Protein AF-A0A8J3V8A0-F1 (afdb_monomer)

Foldseek 3Di:
DDDDDDAQVVLLVCCVVVVDVDRDHDADPLGDDDRDPPDDDDDPDDDDDDDDDDCPDPQVPPDGQCCVCLPPDDDWDDPPGNGNVVNVVSNVDDD

Solvent-accessible surface area (backbone atoms only — not comparable to full-atom values): 6816 Å² total; per-residue (Å²): 139,88,87,80,93,63,58,57,69,58,32,51,50,32,41,72,75,64,81,33,96,76,66,90,70,84,73,51,87,94,64,66,73,79,69,58,93,96,53,88,82,80,89,88,79,86,80,87,88,80,85,88,71,59,87,84,43,91,64,65,71,82,74,67,69,60,72,80,52,60,87,55,92,78,88,71,57,60,90,88,39,72,60,34,54,47,57,61,50,62,61,65,64,80,133

Radius of gyration: 16.72 Å; Cα contacts (8 Å, |Δi|>4): 51; chains: 1; bounding box: 37×24×46 Å

Organism: NCBI:txid487172

Structure (mmCIF, N/CA/C/O backbone):
data_AF-A0A8J3V8A0-F1
#
_entry.id   AF-A0A8J3V8A0-F1
#
loop_
_atom_site.group_PDB
_atom_site.id
_atom_site.type_symbol
_atom_site.label_atom_id
_atom_site.label_alt_id
_atom_site.label_comp_id
_atom_site.label_asym_id
_atom_site.label_entity_id
_atom_site.label_seq_id
_atom_site.pdbx_PDB_ins_code
_atom_site.Cartn_x
_atom_site.Cartn_y
_atom_site.Cartn_z
_atom_site.occupancy
_atom_site.B_iso_or_equiv
_atom_site.auth_seq_id
_atom_site.auth_comp_id
_atom_site.auth_asym_id
_atom_site.auth_atom_id
_atom_site.pdbx_PDB_model_num
ATOM 1 N N . MET A 1 1 ? -3.791 0.065 -24.421 1.00 72.94 1 MET A N 1
ATOM 2 C CA . MET A 1 1 ? -3.171 0.094 -23.084 1.00 72.94 1 MET A CA 1
ATOM 3 C C . MET A 1 1 ? -3.841 -0.988 -22.263 1.00 72.94 1 MET A C 1
ATOM 5 O O . MET A 1 1 ? -5.062 -0.963 -22.166 1.00 72.94 1 MET A O 1
ATOM 9 N N . ILE A 1 2 ? -3.074 -1.971 -21.798 1.00 89.69 2 ILE A N 1
ATOM 10 C CA . ILE A 1 2 ? -3.560 -3.091 -20.980 1.00 89.69 2 ILE A CA 1
ATOM 11 C C . ILE A 1 2 ? -3.096 -2.823 -19.548 1.00 89.69 2 ILE A C 1
ATOM 13 O O . ILE A 1 2 ? -1.995 -2.314 -19.357 1.00 89.69 2 ILE A O 1
ATOM 17 N N . VAL A 1 3 ? -3.947 -3.112 -18.566 1.00 93.44 3 VAL A N 1
ATOM 18 C CA 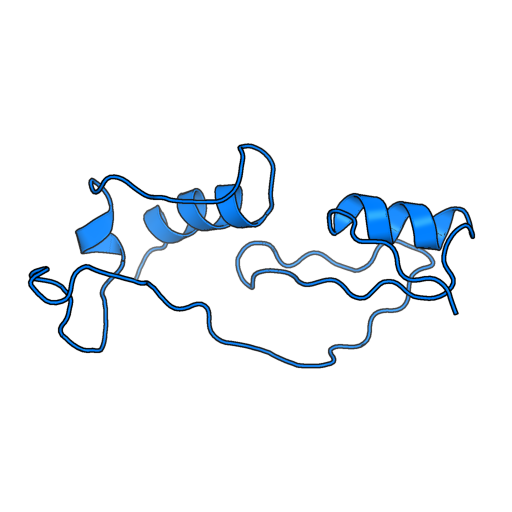. VAL A 1 3 ? -3.635 -2.958 -17.141 1.00 93.44 3 VAL A CA 1
ATOM 19 C C . VAL A 1 3 ? -3.747 -4.326 -16.485 1.00 93.44 3 VAL A C 1
ATOM 21 O O . VAL A 1 3 ? -4.733 -5.032 -16.702 1.00 93.44 3 VAL A O 1
ATOM 24 N N . HIS A 1 4 ? -2.735 -4.682 -15.698 1.00 92.06 4 HIS A N 1
ATOM 25 C CA . HIS A 1 4 ? -2.690 -5.902 -14.903 1.00 92.06 4 HIS A CA 1
ATOM 26 C C . HIS A 1 4 ? -2.642 -5.532 -13.421 1.00 92.06 4 HIS A C 1
ATOM 28 O O . HIS A 1 4 ? -1.925 -4.609 -13.040 1.00 92.06 4 HIS A O 1
ATOM 34 N N . GLU A 1 5 ? -3.400 -6.255 -12.6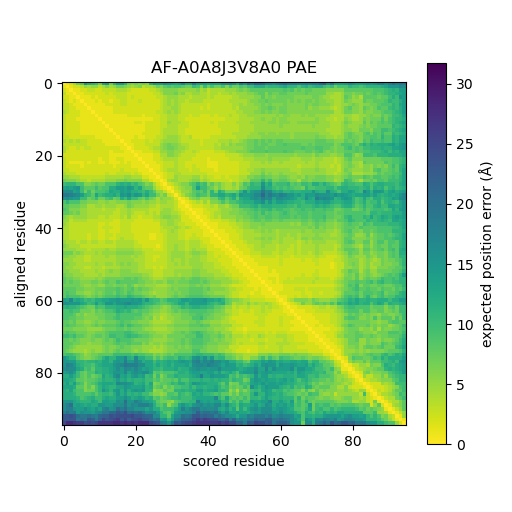01 1.00 92.50 5 GLU A N 1
ATOM 35 C CA . GLU A 1 5 ? -3.335 -6.151 -11.146 1.00 92.50 5 GLU A CA 1
ATOM 36 C C . GLU A 1 5 ? -2.434 -7.275 -10.635 1.00 92.50 5 GLU A C 1
ATOM 38 O O . GLU A 1 5 ? -2.740 -8.455 -10.807 1.00 92.50 5 GLU A O 1
ATOM 43 N N . LEU A 1 6 ? -1.277 -6.892 -10.100 1.00 90.38 6 LEU A N 1
ATOM 44 C CA . LEU A 1 6 ? -0.211 -7.786 -9.663 1.00 90.38 6 LEU A CA 1
ATOM 45 C C . LEU A 1 6 ? 0.277 -7.334 -8.288 1.00 90.38 6 LEU A C 1
ATOM 47 O O . LEU A 1 6 ? 0.259 -6.140 -7.979 1.00 90.38 6 LEU A O 1
ATOM 51 N N . GLU A 1 7 ? 0.770 -8.276 -7.490 1.00 87.38 7 GLU A N 1
ATOM 52 C CA . GLU A 1 7 ? 1.509 -7.934 -6.277 1.00 87.38 7 GLU A CA 1
ATOM 53 C C . GLU A 1 7 ? 2.754 -7.097 -6.637 1.00 87.38 7 GLU A C 1
ATOM 55 O O . GLU A 1 7 ? 3.343 -7.303 -7.705 1.00 87.38 7 GLU A O 1
ATOM 60 N N . PRO A 1 8 ? 3.211 -6.166 -5.773 1.00 87.19 8 PRO A N 1
ATOM 61 C CA . PRO A 1 8 ? 4.296 -5.241 -6.111 1.00 87.19 8 PRO A CA 1
ATOM 62 C C . PRO A 1 8 ? 5.580 -5.919 -6.605 1.00 87.19 8 PRO A C 1
ATOM 64 O O . PRO A 1 8 ? 6.236 -5.411 -7.512 1.00 87.19 8 PRO A O 1
ATOM 67 N N . HIS A 1 9 ? 5.934 -7.070 -6.026 1.00 84.38 9 HIS A N 1
ATOM 68 C CA . HIS A 1 9 ? 7.087 -7.860 -6.459 1.00 84.38 9 HIS A CA 1
ATOM 69 C C . HIS A 1 9 ? 6.913 -8.380 -7.894 1.00 84.38 9 HIS A C 1
ATOM 71 O O . HIS A 1 9 ? 7.816 -8.243 -8.716 1.00 84.38 9 HIS A O 1
ATOM 77 N N . ASP A 1 10 ? 5.737 -8.914 -8.212 1.00 90.62 10 ASP A N 1
ATOM 78 C CA . ASP A 1 10 ? 5.449 -9.507 -9.518 1.00 90.62 10 ASP A CA 1
ATOM 79 C C . ASP A 1 10 ? 5.349 -8.434 -10.608 1.00 90.62 10 ASP A C 1
ATOM 81 O O . ASP A 1 10 ? 5.804 -8.643 -11.729 1.00 90.62 10 ASP A O 1
ATOM 85 N N . ALA A 1 11 ? 4.842 -7.244 -10.268 1.00 92.50 11 ALA A N 1
ATOM 86 C CA . ALA A 1 11 ? 4.853 -6.090 -11.164 1.00 92.50 11 ALA A CA 1
ATOM 87 C C . ALA A 1 11 ? 6.283 -5.642 -11.524 1.00 92.50 11 ALA A C 1
ATOM 89 O O . ALA A 1 11 ? 6.550 -5.251 -12.660 1.00 92.50 11 ALA A O 1
ATOM 90 N N . VAL A 1 12 ? 7.218 -5.712 -10.570 1.00 90.25 12 VAL A N 1
ATOM 91 C CA . VAL A 1 12 ? 8.635 -5.397 -10.808 1.00 90.25 12 VAL A CA 1
ATOM 92 C C . VAL A 1 12 ? 9.307 -6.460 -11.680 1.00 90.25 12 VAL A C 1
ATOM 94 O O . VAL A 1 12 ? 10.103 -6.106 -12.548 1.00 90.25 12 VAL A O 1
ATOM 97 N N . GLU A 1 13 ? 8.985 -7.741 -11.498 1.00 91.19 13 GLU A N 1
ATOM 98 C CA . GLU A 1 13 ? 9.474 -8.808 -12.383 1.00 91.19 13 GLU A CA 1
ATOM 99 C C . GLU A 1 13 ? 8.915 -8.668 -13.807 1.00 91.19 13 GLU A C 1
ATOM 101 O O . GLU A 1 13 ? 9.683 -8.744 -14.764 1.00 91.19 13 GLU A O 1
ATOM 106 N N . ALA A 1 14 ? 7.632 -8.329 -13.956 1.00 93.31 14 ALA A N 1
ATOM 107 C CA . ALA A 1 14 ? 7.014 -8.050 -15.255 1.00 93.31 14 ALA A CA 1
ATOM 108 C C . ALA A 1 14 ? 7.649 -6.843 -15.979 1.00 93.31 14 ALA A C 1
ATOM 110 O O . ALA A 1 14 ? 7.746 -6.797 -17.206 1.00 93.31 14 ALA A O 1
ATOM 111 N N . LEU A 1 15 ? 8.113 -5.842 -15.225 1.00 93.56 15 LEU A N 1
ATOM 112 C CA . LEU A 1 15 ? 8.886 -4.731 -15.786 1.00 93.56 15 LEU A CA 1
ATOM 113 C C . LEU A 1 15 ? 10.276 -5.190 -16.259 1.00 93.56 15 LEU A C 1
ATOM 115 O O . LEU A 1 15 ? 10.784 -4.710 -17.270 1.00 93.56 15 LEU A O 1
ATOM 119 N N . ARG A 1 16 ? 10.910 -6.114 -15.529 1.00 91.50 16 ARG A N 1
ATOM 120 C CA . ARG A 1 16 ? 12.257 -6.628 -15.831 1.00 91.50 16 ARG A CA 1
ATOM 121 C C . ARG A 1 16 ? 12.285 -7.567 -17.029 1.00 91.50 16 ARG A C 1
ATOM 123 O O . ARG A 1 16 ? 13.262 -7.546 -17.775 1.00 91.50 16 ARG A O 1
ATOM 130 N N . ASP A 1 17 ? 11.253 -8.388 -17.202 1.00 93.19 17 ASP A N 1
ATOM 131 C CA . ASP A 1 17 ? 11.147 -9.330 -18.319 1.00 93.19 17 ASP A CA 1
ATOM 132 C C . ASP A 1 17 ? 10.555 -8.707 -19.598 1.00 93.19 17 ASP A C 1
ATOM 134 O O . ASP A 1 17 ? 10.581 -9.331 -20.661 1.00 93.19 17 ASP A O 1
ATOM 138 N N . GLY A 1 18 ? 10.086 -7.456 -19.518 1.00 92.81 18 GLY A N 1
ATOM 139 C CA . GLY A 1 18 ? 9.536 -6.702 -20.642 1.00 92.81 18 GLY A CA 1
ATOM 140 C C . GLY A 1 18 ? 8.087 -7.052 -20.983 1.00 92.81 18 GLY A C 1
ATOM 141 O O . GLY A 1 18 ? 7.593 -6.628 -22.027 1.00 92.81 18 GLY A O 1
ATOM 142 N N . SER A 1 19 ? 7.389 -7.807 -20.130 1.00 93.62 19 SER A N 1
ATOM 143 C CA . SER A 1 19 ? 5.945 -8.032 -20.252 1.00 93.62 19 SER A CA 1
ATOM 144 C C . SER A 1 19 ? 5.113 -6.807 -19.850 1.00 93.62 19 SER A C 1
ATOM 146 O O . SER A 1 19 ? 3.938 -6.718 -20.215 1.00 93.62 19 SER A O 1
ATOM 148 N N . CYS A 1 20 ? 5.720 -5.837 -19.156 1.00 93.50 20 CYS A N 1
ATOM 149 C CA . CYS A 1 20 ? 5.130 -4.548 -18.814 1.00 93.50 20 CYS A CA 1
ATOM 150 C C . CYS A 1 20 ? 6.103 -3.382 -19.062 1.00 93.50 20 CYS A C 1
ATOM 152 O O . CYS A 1 20 ? 7.281 -3.468 -18.728 1.00 93.50 20 CYS A O 1
ATOM 154 N N . ASP A 1 21 ? 5.595 -2.261 -19.585 1.00 93.56 21 ASP A N 1
ATOM 155 C CA . ASP A 1 21 ? 6.385 -1.039 -19.806 1.00 93.56 21 ASP A CA 1
ATOM 156 C C . ASP A 1 21 ? 6.501 -0.151 -18.550 1.00 93.56 21 ASP A C 1
ATOM 158 O O . ASP A 1 21 ? 7.422 0.660 -18.436 1.00 93.56 21 ASP A O 1
ATOM 162 N N . LEU A 1 22 ? 5.540 -0.250 -17.620 1.00 94.12 22 LEU A N 1
ATOM 163 C CA . LEU A 1 22 ? 5.450 0.599 -16.429 1.00 94.12 22 LEU A CA 1
ATOM 164 C C . LEU A 1 22 ? 4.774 -0.131 -15.264 1.00 94.12 22 LEU A C 1
ATOM 166 O O . LEU A 1 22 ? 3.596 -0.472 -15.339 1.00 94.12 22 LEU A O 1
ATOM 170 N N . ALA A 1 23 ? 5.482 -0.247 -14.142 1.00 94.00 23 ALA A N 1
ATOM 171 C CA . ALA A 1 23 ? 4.923 -0.736 -12.887 1.00 94.00 23 ALA A CA 1
ATOM 172 C C . ALA A 1 23 ? 4.573 0.433 -11.948 1.00 94.00 23 ALA A C 1
ATOM 174 O O . ALA A 1 23 ? 5.427 1.266 -11.636 1.00 94.00 23 ALA A O 1
ATOM 175 N N . ILE A 1 24 ? 3.328 0.476 -11.463 1.00 93.19 24 ILE A N 1
ATOM 176 C CA . ILE A 1 24 ? 2.913 1.365 -10.370 1.00 93.19 24 ILE A CA 1
ATOM 177 C C . ILE A 1 24 ? 2.851 0.527 -9.097 1.00 93.19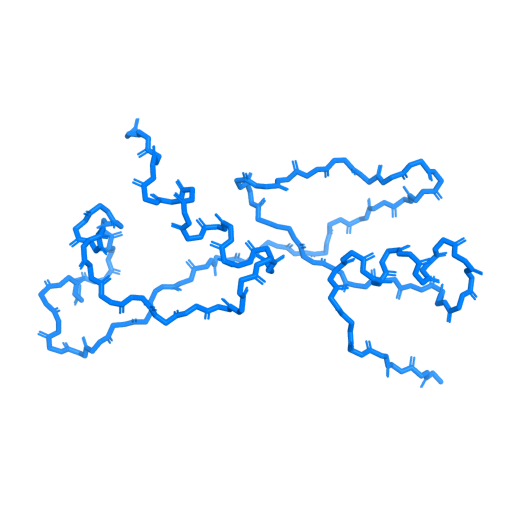 24 ILE A C 1
ATOM 179 O O . ILE A 1 24 ? 2.008 -0.353 -8.965 1.00 93.19 24 ILE A O 1
ATOM 183 N N . THR A 1 25 ? 3.760 0.799 -8.164 1.00 91.12 25 THR A N 1
ATOM 184 C CA . THR A 1 25 ? 3.916 0.028 -6.923 1.00 91.12 25 THR A CA 1
ATOM 185 C C . THR A 1 25 ? 3.938 0.943 -5.707 1.00 91.12 25 THR A C 1
ATOM 187 O O . THR A 1 25 ? 4.299 2.115 -5.819 1.00 91.12 25 THR A O 1
ATOM 190 N N . PHE A 1 26 ? 3.663 0.389 -4.529 1.00 87.69 26 PHE A N 1
ATOM 191 C CA . PHE A 1 26 ? 3.820 1.075 -3.249 1.00 87.69 26 PHE A CA 1
ATOM 192 C C . PHE A 1 26 ? 4.849 0.363 -2.365 1.00 87.69 26 PHE A C 1
ATOM 194 O O . PHE A 1 26 ? 5.152 -0.815 -2.542 1.00 87.69 26 PHE A O 1
ATOM 201 N N . THR A 1 27 ? 5.390 1.091 -1.393 1.00 84.50 27 THR A N 1
ATOM 202 C CA . THR A 1 27 ? 6.247 0.539 -0.341 1.00 84.50 27 THR A CA 1
ATOM 203 C C . THR A 1 27 ? 5.886 1.189 0.979 1.00 84.50 27 THR A C 1
ATOM 205 O O . THR A 1 27 ? 5.648 2.396 1.023 1.00 84.50 27 THR A O 1
ATOM 208 N N . TYR A 1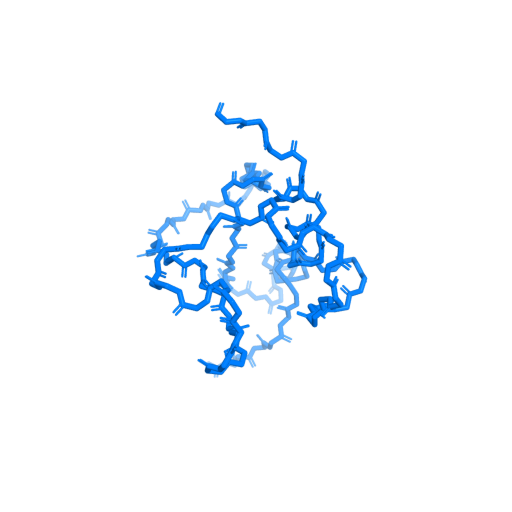 28 ? 5.936 0.431 2.067 1.00 80.56 28 TYR A N 1
ATOM 209 C CA . TYR A 1 28 ? 5.829 1.011 3.399 1.00 80.56 28 TYR A CA 1
ATOM 210 C C . TYR A 1 28 ? 7.163 1.593 3.847 1.00 80.56 28 TYR A C 1
ATOM 212 O O . TYR A 1 28 ? 8.215 1.010 3.603 1.00 80.56 28 TYR A O 1
ATOM 220 N N . ASN A 1 29 ? 7.120 2.708 4.572 1.00 74.75 29 ASN A N 1
ATOM 221 C CA . ASN A 1 29 ? 8.294 3.332 5.191 1.00 74.75 29 ASN A CA 1
ATOM 222 C C . ASN A 1 29 ? 9.110 2.356 6.062 1.00 74.75 29 ASN A C 1
ATOM 224 O O . ASN A 1 29 ? 10.332 2.438 6.101 1.00 74.75 29 ASN A O 1
ATOM 228 N N . LEU A 1 30 ? 8.449 1.392 6.710 1.00 67.62 30 LEU A N 1
ATOM 229 C CA . LEU A 1 30 ? 9.094 0.355 7.520 1.00 67.62 30 LEU A CA 1
ATOM 230 C C . LEU A 1 30 ? 9.693 -0.797 6.698 1.00 67.62 30 LEU A C 1
ATOM 232 O O . LEU A 1 30 ? 10.320 -1.681 7.278 1.00 67.62 30 LEU A O 1
ATOM 236 N N . ILE A 1 31 ? 9.464 -0.837 5.382 1.00 66.06 31 ILE A N 1
ATOM 237 C CA . ILE A 1 31 ? 9.863 -1.910 4.449 1.00 66.06 31 ILE A CA 1
ATOM 238 C C . ILE A 1 31 ? 10.446 -1.291 3.159 1.00 66.06 31 ILE A C 1
ATOM 240 O O . ILE A 1 31 ? 10.465 -1.915 2.103 1.00 66.06 31 ILE A O 1
ATOM 244 N N . ALA A 1 32 ? 10.916 -0.042 3.220 1.00 66.69 32 ALA A N 1
ATOM 245 C CA . ALA A 1 32 ? 11.454 0.637 2.052 1.00 66.69 32 ALA A CA 1
ATOM 246 C C . ALA A 1 32 ? 12.738 -0.071 1.586 1.00 66.69 32 ALA A C 1
ATOM 248 O O . ALA A 1 32 ? 13.703 -0.182 2.340 1.00 66.69 32 ALA A O 1
ATOM 249 N N . GLY A 1 33 ? 12.723 -0.567 0.348 1.00 71.94 33 GLY A N 1
ATOM 250 C CA . GLY A 1 33 ? 13.889 -1.114 -0.343 1.00 71.94 33 GLY A CA 1
ATOM 251 C C . GLY A 1 33 ? 14.326 -0.209 -1.493 1.00 71.94 33 GLY A C 1
ATOM 252 O O . GLY A 1 33 ? 13.540 0.606 -1.996 1.00 71.94 33 GLY A O 1
ATOM 253 N N . ASP A 1 34 ? 15.578 -0.350 -1.914 1.00 80.19 34 ASP A N 1
ATOM 254 C CA . ASP A 1 34 ? 16.080 0.286 -3.132 1.00 80.19 34 ASP A CA 1
ATOM 255 C C . ASP A 1 34 ? 15.454 -0.354 -4.379 1.00 80.19 34 AS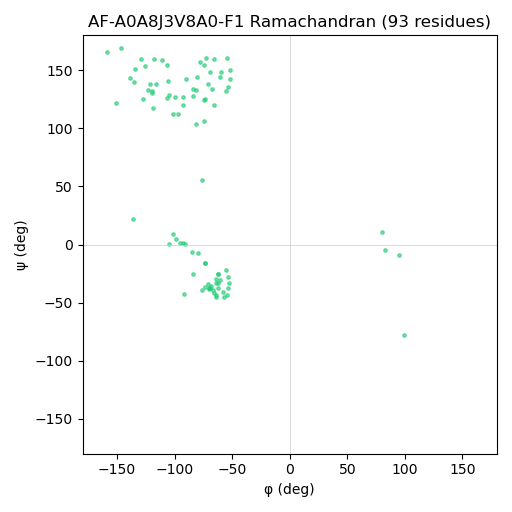P A C 1
ATOM 257 O O . ASP A 1 34 ? 15.124 -1.546 -4.357 1.00 80.19 34 ASP A O 1
ATOM 261 N N . PRO A 1 35 ? 15.258 0.412 -5.473 1.00 81.12 35 PRO A N 1
ATOM 262 C CA . PRO A 1 35 ? 14.831 -0.185 -6.724 1.00 81.12 35 PRO A CA 1
ATOM 263 C C . PRO A 1 35 ? 15.885 -1.198 -7.185 1.00 81.12 35 PRO A C 1
ATO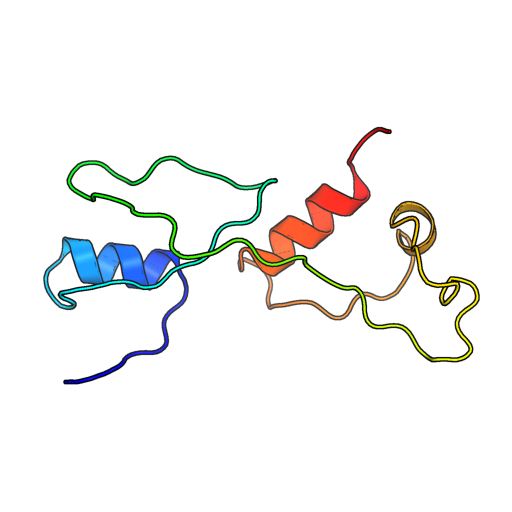M 265 O O . PRO A 1 35 ? 17.088 -0.978 -6.995 1.00 81.12 35 PRO A O 1
ATOM 268 N N . PRO A 1 36 ? 15.467 -2.307 -7.803 1.00 82.81 36 PRO A N 1
ATOM 269 C CA . PRO A 1 36 ? 16.430 -3.284 -8.259 1.00 82.81 36 PRO A CA 1
ATOM 270 C C . PRO A 1 36 ? 17.329 -2.745 -9.389 1.00 82.81 36 PRO A C 1
ATOM 272 O O . PRO A 1 36 ? 16.941 -1.809 -10.091 1.00 82.81 36 PRO A O 1
ATOM 275 N N . PRO A 1 37 ? 18.508 -3.350 -9.634 1.00 86.50 37 PRO A N 1
ATOM 276 C CA . PRO A 1 37 ? 19.384 -2.934 -10.726 1.00 86.50 37 PRO A CA 1
ATOM 277 C C . PRO A 1 37 ? 18.653 -2.908 -12.073 1.00 86.50 37 PRO A C 1
ATOM 279 O O . PRO A 1 37 ? 17.913 -3.837 -12.394 1.00 86.50 37 PRO A O 1
ATOM 282 N N . GLY A 1 38 ? 18.875 -1.847 -12.851 1.00 87.56 38 GLY A N 1
ATOM 283 C CA . GLY A 1 38 ? 18.223 -1.644 -14.149 1.00 87.56 38 GLY A CA 1
ATOM 284 C C . GLY A 1 38 ? 16.822 -1.028 -14.078 1.00 87.56 38 GLY A C 1
ATOM 285 O O . GLY A 1 38 ? 16.272 -0.698 -15.122 1.00 87.56 38 GLY A O 1
ATOM 286 N N . VAL A 1 39 ? 16.268 -0.812 -12.880 1.00 90.00 39 VAL A N 1
ATOM 287 C CA . VAL A 1 39 ? 14.968 -0.161 -12.679 1.00 90.00 39 VAL A CA 1
ATOM 288 C C . VAL A 1 39 ? 15.177 1.252 -12.141 1.00 90.00 39 VAL A C 1
ATOM 290 O O . VAL A 1 39 ? 15.834 1.455 -11.119 1.00 90.00 39 VAL A O 1
ATOM 293 N N . SER A 1 40 ? 14.593 2.244 -12.811 1.00 91.12 40 SER A N 1
ATOM 294 C CA . SER A 1 40 ? 14.459 3.591 -12.257 1.00 91.12 40 SER A CA 1
ATOM 295 C C . SER A 1 40 ? 13.142 3.704 -11.488 1.00 91.12 40 SER A C 1
ATOM 297 O O . SER A 1 40 ? 12.121 3.142 -11.879 1.00 91.12 40 SER A O 1
ATOM 299 N N . ARG A 1 41 ? 13.159 4.430 -10.366 1.00 90.94 41 ARG A N 1
ATOM 300 C CA . ARG A 1 41 ? 11.969 4.677 -9.544 1.00 90.94 41 ARG A CA 1
ATOM 301 C C . ARG A 1 41 ? 11.742 6.170 -9.390 1.00 90.94 41 ARG A C 1
ATOM 303 O O . ARG A 1 41 ? 12.660 6.897 -9.018 1.00 90.94 41 ARG A O 1
ATOM 310 N N . GLN A 1 42 ? 10.499 6.594 -9.587 1.00 92.25 42 GLN A N 1
ATOM 311 C CA . GLN A 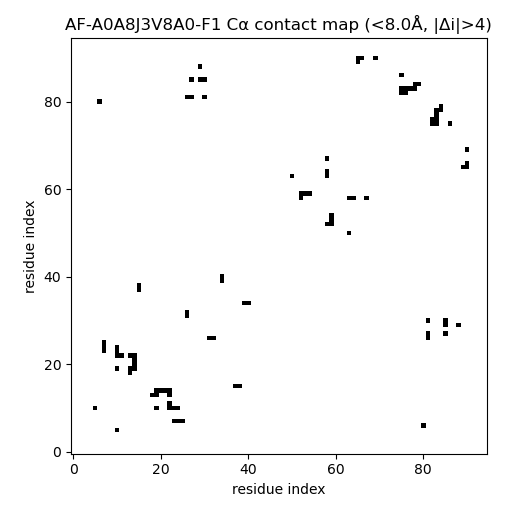1 42 ? 10.030 7.936 -9.263 1.00 92.25 42 GLN A CA 1
ATOM 312 C C . GLN A 1 42 ? 8.906 7.842 -8.232 1.00 92.25 42 GLN A C 1
ATOM 314 O O . GLN A 1 42 ? 7.958 7.082 -8.411 1.00 92.25 42 GLN A O 1
ATOM 319 N N . VAL A 1 43 ? 9.009 8.618 -7.152 1.00 91.75 43 VAL A N 1
ATOM 320 C CA . VAL A 1 43 ? 7.923 8.733 -6.172 1.00 91.75 43 VAL A CA 1
ATOM 321 C C . VAL A 1 43 ? 6.819 9.592 -6.774 1.00 91.75 43 VAL A C 1
ATOM 323 O O . VAL A 1 43 ? 7.075 10.719 -7.195 1.00 91.75 43 VAL A O 1
ATOM 326 N N . LEU A 1 44 ? 5.602 9.052 -6.821 1.00 93.88 44 LEU A N 1
ATOM 327 C CA . LEU A 1 44 ? 4.428 9.768 -7.326 1.00 93.88 44 LEU A CA 1
ATOM 328 C C . LEU A 1 44 ? 3.680 10.493 -6.204 1.00 93.88 44 LEU A C 1
ATOM 330 O O . LEU A 1 44 ? 3.265 11.633 -6.378 1.00 93.88 44 LEU A O 1
ATOM 334 N N . SER A 1 45 ? 3.519 9.830 -5.059 1.00 92.62 45 SER A N 1
ATOM 335 C CA . SER A 1 45 ? 2.803 10.350 -3.895 1.00 92.62 45 SER A CA 1
ATOM 336 C C . SER A 1 45 ? 3.240 9.619 -2.625 1.00 92.62 45 SER A C 1
ATOM 338 O O . SER A 1 45 ? 3.871 8.560 -2.688 1.00 92.62 45 SER A O 1
ATOM 340 N N . VAL A 1 46 ? 2.888 10.191 -1.476 1.00 91.75 46 VAL A N 1
ATOM 341 C CA . VAL A 1 46 ? 2.980 9.559 -0.160 1.00 91.75 46 VAL A CA 1
ATOM 342 C C . VAL A 1 46 ? 1.615 9.686 0.496 1.00 91.75 46 VAL A C 1
ATOM 344 O O . VAL A 1 46 ? 1.096 10.792 0.634 1.00 91.75 46 VAL A O 1
ATOM 347 N N . GLU A 1 47 ? 1.052 8.559 0.915 1.00 90.12 47 GLU A N 1
ATOM 348 C CA . GLU A 1 47 ? -0.275 8.508 1.523 1.00 90.12 47 GLU A CA 1
ATOM 349 C C . GLU A 1 47 ? -0.196 7.900 2.929 1.00 90.12 47 GLU A C 1
ATOM 351 O O . GLU A 1 47 ? 0.551 6.938 3.144 1.00 90.12 47 GLU A O 1
ATOM 356 N N . PRO A 1 48 ? -0.922 8.462 3.914 1.00 87.94 48 PRO A N 1
ATOM 357 C CA . PRO A 1 48 ? -0.955 7.904 5.255 1.00 87.94 48 PRO A CA 1
ATOM 358 C C . PRO A 1 48 ? -1.738 6.588 5.271 1.00 87.94 48 PRO A C 1
ATOM 360 O O . PRO A 1 48 ? -2.821 6.484 4.699 1.00 87.94 48 PRO A O 1
ATOM 363 N N . ILE A 1 49 ? -1.223 5.604 6.007 1.00 85.38 49 ILE A N 1
ATOM 364 C CA . ILE A 1 49 ? -1.990 4.405 6.350 1.00 85.38 49 ILE A CA 1
ATOM 365 C C . ILE A 1 49 ? -2.836 4.700 7.581 1.00 85.38 49 ILE A C 1
ATOM 367 O O . ILE A 1 49 ? -2.330 5.162 8.604 1.00 85.38 49 ILE A O 1
ATOM 371 N N . LEU A 1 50 ? -4.132 4.427 7.463 1.00 88.44 50 LEU A N 1
ATOM 372 C CA . LEU A 1 50 ? -5.129 4.666 8.498 1.00 88.44 50 LEU A CA 1
ATOM 373 C C . LEU A 1 50 ? -5.566 3.343 9.134 1.00 88.44 50 LEU A C 1
ATOM 375 O O . LEU A 1 50 ? -5.510 2.288 8.503 1.00 88.44 50 LEU A O 1
ATOM 379 N N . ILE A 1 51 ? -6.041 3.408 10.378 1.00 89.50 51 ILE A N 1
ATOM 380 C CA . ILE A 1 51 ? -6.658 2.273 11.070 1.00 89.50 51 ILE A CA 1
ATOM 381 C C . ILE A 1 51 ? -8.169 2.473 11.108 1.00 89.50 51 ILE A C 1
ATOM 383 O O . ILE A 1 51 ? -8.651 3.508 11.564 1.00 89.50 51 ILE A O 1
ATOM 387 N N . ALA A 1 52 ? -8.911 1.457 10.671 1.00 91.50 52 ALA A N 1
ATOM 388 C CA . ALA A 1 52 ? -10.355 1.394 10.840 1.00 91.50 52 ALA A CA 1
ATOM 389 C C . ALA A 1 52 ? -10.694 0.645 12.136 1.00 91.50 52 ALA A C 1
ATOM 391 O O . ALA A 1 52 ? -10.244 -0.481 12.344 1.00 91.50 52 ALA A O 1
ATOM 392 N N . LEU A 1 53 ? -11.498 1.270 12.995 1.00 92.19 53 LEU A N 1
ATOM 393 C CA . LEU A 1 53 ? -11.999 0.690 14.241 1.00 92.19 53 LEU A CA 1
ATOM 394 C C . LEU A 1 53 ? -13.531 0.782 14.270 1.00 92.19 53 LEU A C 1
ATOM 396 O O . LEU A 1 53 ? -14.090 1.707 13.672 1.00 92.19 53 LEU A O 1
ATOM 400 N N . PRO A 1 54 ? -14.221 -0.121 14.992 1.00 92.38 54 PRO A N 1
ATOM 401 C CA . PRO A 1 54 ? -15.608 0.105 15.380 1.00 92.38 54 PRO A CA 1
ATOM 402 C C . PRO A 1 54 ? -15.770 1.469 16.064 1.00 92.38 54 PRO A C 1
ATOM 404 O O . PRO A 1 54 ? -14.895 1.894 16.820 1.00 92.38 54 PRO A O 1
ATO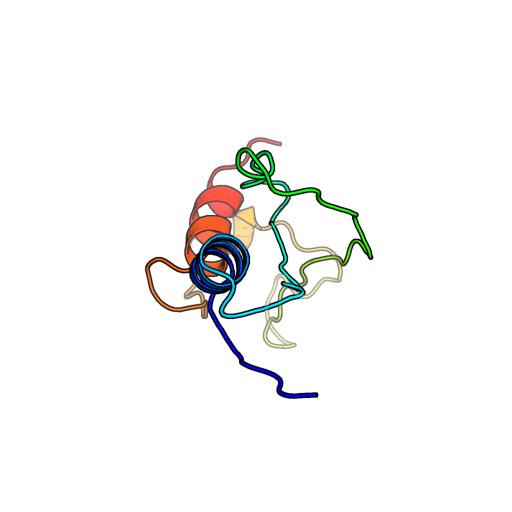M 407 N N . ALA A 1 55 ? -16.883 2.158 15.807 1.00 91.69 55 ALA A N 1
ATOM 408 C CA . ALA A 1 55 ? -17.107 3.514 16.317 1.00 91.69 55 ALA A CA 1
ATOM 409 C C . ALA A 1 55 ? -17.155 3.589 17.857 1.00 91.69 55 ALA A C 1
ATOM 411 O O . ALA A 1 55 ? -16.868 4.632 18.435 1.00 91.69 55 ALA A O 1
ATOM 412 N N . ASP A 1 56 ? -17.509 2.487 18.515 1.00 93.25 56 ASP A N 1
ATOM 413 C CA . ASP A 1 56 ? -17.572 2.318 19.968 1.00 93.25 56 ASP A CA 1
ATOM 414 C C . ASP A 1 56 ? -16.271 1.766 20.577 1.00 93.25 56 ASP A C 1
ATOM 416 O O . ASP A 1 56 ? -16.175 1.570 21.791 1.00 93.25 56 ASP A O 1
ATOM 420 N N . HIS A 1 57 ? -15.241 1.531 19.761 1.00 91.62 57 HIS A N 1
ATOM 421 C CA . HIS A 1 57 ? -13.963 1.036 20.243 1.00 91.62 57 HIS A CA 1
ATOM 422 C C . HIS A 1 57 ? -13.261 2.092 21.108 1.00 91.62 57 HIS A C 1
ATOM 424 O O . HIS A 1 57 ? -13.102 3.242 20.705 1.00 91.62 57 HIS A O 1
ATOM 430 N N . ARG A 1 58 ? -12.733 1.692 22.273 1.00 90.88 58 ARG A N 1
ATOM 431 C CA . ARG A 1 58 ? -12.085 2.602 23.247 1.00 90.88 58 ARG A CA 1
ATOM 432 C C . ARG A 1 58 ? -10.969 3.484 22.672 1.00 90.88 58 ARG A C 1
ATOM 434 O O . ARG A 1 58 ? -10.685 4.543 23.213 1.00 90.88 58 ARG A O 1
ATOM 441 N N . ALA A 1 59 ? -10.306 3.009 21.619 1.00 91.00 59 ALA A N 1
ATOM 442 C CA . ALA A 1 59 ? -9.201 3.703 20.962 1.00 91.00 59 ALA A CA 1
ATOM 443 C C . ALA A 1 59 ? -9.654 4.619 19.812 1.00 91.00 59 ALA A C 1
ATOM 445 O O . ALA A 1 59 ? -8.811 5.235 19.176 1.00 91.00 59 ALA A O 1
ATOM 446 N N . ALA A 1 60 ? -10.955 4.723 19.519 1.00 90.12 60 ALA A N 1
ATOM 447 C CA . ALA A 1 60 ? -11.500 5.592 18.475 1.00 90.12 60 ALA A CA 1
ATOM 448 C C . ALA A 1 60 ? -11.525 7.074 18.918 1.00 90.12 60 ALA A C 1
ATOM 450 O O . ALA A 1 60 ? -12.561 7.731 18.921 1.00 90.12 60 ALA A O 1
ATOM 451 N N . THR A 1 61 ? -10.367 7.603 19.319 1.00 86.00 61 THR A N 1
ATOM 452 C CA . THR A 1 61 ? -10.180 8.959 19.868 1.00 86.00 61 THR A CA 1
ATOM 453 C C . THR A 1 61 ? -9.610 9.958 18.854 1.00 86.00 61 THR A C 1
ATOM 455 O O . THR A 1 61 ? -9.254 11.073 19.222 1.00 86.00 61 THR A O 1
ATOM 458 N N . GLY A 1 62 ? -9.515 9.570 17.578 1.00 83.94 62 GLY A N 1
ATOM 459 C CA . GLY A 1 62 ? -8.857 10.333 16.514 1.00 83.94 62 GLY A CA 1
ATOM 460 C C . GLY A 1 62 ? -7.448 9.809 16.252 1.00 83.94 62 GLY A C 1
ATOM 461 O O . GLY A 1 62 ? -7.245 9.048 15.310 1.00 83.94 62 GLY A O 1
ATOM 462 N N . GLU A 1 63 ? -6.487 10.166 17.107 1.00 87.19 63 GLU A N 1
ATOM 463 C CA . GLU A 1 63 ? -5.150 9.561 17.080 1.00 87.19 63 GLU A CA 1
ATOM 464 C C . GLU A 1 63 ? -5.134 8.244 17.863 1.00 87.19 63 GLU A C 1
ATOM 466 O O . GLU A 1 63 ? -5.662 8.159 18.975 1.00 87.19 63 GLU A O 1
ATOM 471 N N . VAL A 1 64 ? -4.525 7.215 17.269 1.00 87.75 64 VAL A N 1
ATOM 472 C CA . VAL A 1 64 ? -4.489 5.851 17.808 1.00 87.75 64 VAL A CA 1
ATOM 473 C C . VAL A 1 64 ? -3.048 5.437 18.071 1.00 87.75 64 VAL A C 1
ATOM 475 O O . VAL A 1 64 ? -2.253 5.284 17.144 1.00 87.75 64 VAL A O 1
ATOM 478 N N . ASP A 1 65 ? -2.721 5.169 19.334 1.00 86.62 65 ASP A N 1
ATOM 479 C CA . ASP A 1 65 ? -1.477 4.486 19.681 1.00 86.62 65 ASP A CA 1
ATOM 480 C C . ASP A 1 65 ? -1.589 2.995 19.331 1.00 86.62 65 ASP A C 1
ATOM 482 O O . ASP A 1 65 ? -2.241 2.229 20.040 1.00 86.62 65 ASP A O 1
ATOM 486 N N . LEU A 1 66 ? -0.920 2.558 18.260 1.00 86.25 66 LEU A N 1
ATOM 487 C CA . LEU A 1 66 ? -0.980 1.171 17.774 1.00 86.25 66 LEU A CA 1
ATOM 488 C C . LEU A 1 66 ? -0.600 0.125 18.834 1.00 86.25 66 LEU A C 1
ATOM 490 O O . LEU A 1 66 ? -1.020 -1.029 18.734 1.00 86.25 66 LEU A O 1
ATOM 494 N N . ARG A 1 67 ? 0.152 0.499 19.876 1.00 84.62 67 ARG A N 1
ATOM 495 C CA . ARG A 1 67 ? 0.533 -0.417 20.961 1.00 84.62 67 ARG A CA 1
ATOM 496 C C . ARG A 1 67 ? -0.678 -0.915 21.745 1.00 84.62 67 ARG A C 1
ATOM 498 O O . ARG A 1 67 ? -0.640 -2.044 22.229 1.00 84.62 67 ARG A O 1
ATOM 505 N N . VAL A 1 68 ? -1.752 -0.126 21.837 1.00 88.62 68 VAL A N 1
ATOM 506 C CA . VAL A 1 68 ? -2.986 -0.530 22.539 1.00 88.62 68 VAL A CA 1
ATOM 507 C C . VAL A 1 68 ? -3.796 -1.562 21.754 1.00 88.62 68 VAL A C 1
ATOM 509 O O . VAL A 1 68 ? -4.660 -2.215 22.332 1.00 88.62 68 VAL A O 1
ATOM 512 N N . LEU A 1 69 ? -3.495 -1.715 20.459 1.00 89.94 69 LEU A N 1
ATOM 513 C CA . LEU A 1 69 ? -4.119 -2.671 19.544 1.00 89.94 69 LEU A CA 1
ATOM 514 C C . LEU A 1 69 ? -3.272 -3.938 19.342 1.00 89.94 69 LEU A C 1
ATOM 516 O O . LEU A 1 69 ? -3.602 -4.781 18.510 1.00 89.94 69 LEU A O 1
ATOM 520 N N . ARG A 1 70 ? -2.155 -4.084 20.069 1.00 86.31 70 ARG A N 1
ATOM 521 C CA . ARG A 1 70 ? -1.197 -5.190 19.887 1.00 86.31 70 ARG A CA 1
ATOM 522 C C . ARG A 1 70 ? -1.857 -6.568 19.970 1.00 86.31 70 ARG A C 1
ATOM 524 O O . ARG A 1 70 ? -1.533 -7.434 19.162 1.00 86.31 70 ARG A O 1
ATOM 531 N N . GLU A 1 71 ? -2.750 -6.735 20.941 1.00 83.75 71 GLU A N 1
ATOM 532 C CA . GLU A 1 71 ? -3.416 -8.004 21.258 1.00 83.75 71 GLU A CA 1
ATOM 533 C C . GLU A 1 71 ? -4.796 -8.144 20.589 1.00 83.75 71 GLU A C 1
ATOM 535 O O . GLU A 1 71 ? -5.479 -9.147 20.786 1.00 83.75 71 GLU A O 1
ATOM 540 N N . GLU A 1 72 ? -5.223 -7.151 19.802 1.00 88.81 72 GLU A N 1
ATOM 541 C CA . GLU A 1 72 ? -6.506 -7.188 19.096 1.00 88.81 72 GLU A CA 1
ATOM 542 C C . GLU A 1 72 ? -6.482 -8.176 17.921 1.00 88.81 72 GLU A C 1
ATOM 544 O O . GLU A 1 72 ? -5.429 -8.550 17.391 1.00 88.81 72 GLU A O 1
ATOM 549 N N . GLN A 1 73 ? -7.666 -8.583 17.466 1.00 87.00 73 GLN A N 1
ATOM 550 C CA . GLN A 1 73 ? -7.801 -9.398 16.261 1.00 87.00 73 GLN A CA 1
ATOM 551 C C . GLN A 1 73 ? -7.733 -8.518 15.012 1.00 87.00 73 GLN A C 1
ATOM 553 O O . GLN A 1 73 ? -8.686 -7.835 14.647 1.00 87.00 73 GLN A O 1
ATOM 558 N N . TRP A 1 74 ? -6.586 -8.548 14.339 1.00 86.12 74 TRP A N 1
ATOM 559 C CA . TRP A 1 74 ? -6.354 -7.763 13.131 1.00 86.12 74 TRP A CA 1
ATOM 560 C C . TRP A 1 74 ? -6.934 -8.425 11.882 1.00 86.12 74 TRP A C 1
ATOM 562 O O . TRP A 1 74 ? -6.646 -9.588 11.596 1.00 86.12 74 TRP A O 1
ATOM 572 N N . ILE A 1 75 ? -7.640 -7.630 11.082 1.00 87.00 75 ILE A N 1
ATOM 573 C CA . ILE A 1 75 ? -7.946 -7.940 9.684 1.00 87.00 75 ILE A CA 1
ATOM 574 C C . ILE A 1 75 ? -6.841 -7.299 8.840 1.00 87.00 75 ILE A C 1
ATOM 576 O O . ILE A 1 75 ? -6.628 -6.092 8.912 1.00 87.00 75 ILE A O 1
ATOM 580 N N . ALA A 1 76 ? -6.100 -8.105 8.085 1.00 80.56 76 ALA A N 1
ATOM 581 C CA . ALA A 1 76 ? -4.999 -7.648 7.240 1.00 80.56 76 ALA A CA 1
ATOM 582 C C . ALA A 1 76 ? -4.898 -8.516 5.981 1.00 80.56 76 ALA A C 1
ATOM 584 O O . ALA A 1 76 ? -5.530 -9.573 5.905 1.00 80.56 76 ALA A O 1
ATOM 585 N N . GLY A 1 77 ? -4.078 -8.077 5.022 1.00 71.00 77 GLY A N 1
ATOM 586 C CA . GLY A 1 77 ? -3.761 -8.850 3.824 1.00 71.00 77 GLY A CA 1
ATOM 587 C C . GLY A 1 77 ? -3.221 -10.254 4.129 1.00 71.00 77 GLY A C 1
ATOM 588 O O . GLY A 1 77 ? -2.753 -10.558 5.238 1.00 71.00 77 GLY A O 1
ATOM 589 N N . SER A 1 78 ? -3.308 -11.122 3.120 1.00 73.56 78 SER A N 1
ATOM 590 C CA . SER A 1 78 ? -2.822 -12.502 3.166 1.00 73.56 78 SER A CA 1
ATOM 591 C C . SER A 1 78 ? -1.365 -12.591 3.632 1.00 73.56 78 SER A C 1
AT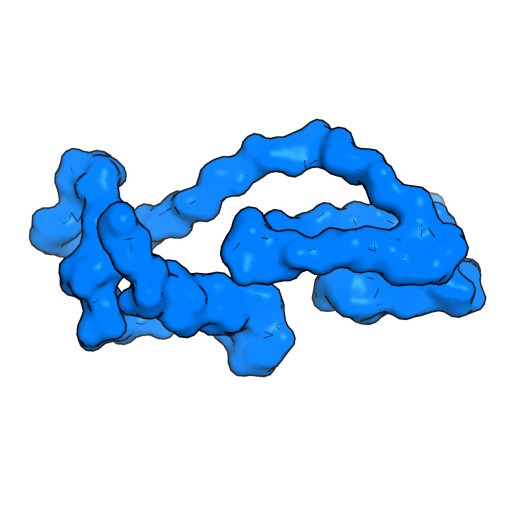OM 593 O O . SER A 1 78 ? -0.554 -11.697 3.408 1.00 73.56 78 SER A O 1
ATOM 595 N N . ARG A 1 79 ? -1.001 -13.703 4.281 1.00 62.00 79 ARG A N 1
ATOM 596 C CA . ARG A 1 79 ? 0.387 -13.944 4.710 1.00 62.00 79 ARG A CA 1
ATOM 597 C C . ARG A 1 79 ? 1.336 -13.838 3.511 1.00 62.00 79 ARG A C 1
ATOM 599 O O . ARG A 1 79 ? 1.090 -14.479 2.496 1.00 62.00 79 ARG A O 1
ATOM 606 N N . GLY A 1 80 ? 2.428 -13.092 3.670 1.00 61.56 80 GLY A N 1
ATOM 607 C CA . GLY A 1 80 ? 3.435 -12.886 2.624 1.00 61.56 80 GLY A CA 1
ATOM 608 C C . GLY A 1 80 ? 3.245 -11.617 1.790 1.00 61.56 80 GLY A C 1
ATOM 609 O O . GLY A 1 80 ? 4.166 -11.257 1.065 1.00 61.56 80 GLY A O 1
ATOM 610 N N . THR A 1 81 ? 2.121 -10.903 1.928 1.00 65.75 81 THR A N 1
ATOM 611 C CA . THR A 1 81 ? 1.989 -9.561 1.344 1.00 65.75 81 THR A CA 1
ATOM 612 C C . THR A 1 81 ? 2.712 -8.525 2.198 1.00 65.75 81 THR A C 1
ATOM 614 O O . THR A 1 81 ? 2.938 -8.707 3.403 1.00 65.75 81 THR A O 1
ATOM 617 N N . THR A 1 82 ? 3.079 -7.403 1.580 1.00 61.94 82 THR A N 1
ATOM 618 C CA . THR A 1 82 ? 3.790 -6.318 2.266 1.00 61.94 82 THR A CA 1
ATOM 619 C C . THR A 1 82 ? 2.963 -5.752 3.433 1.00 61.94 82 THR A C 1
ATOM 621 O O . THR A 1 82 ? 3.519 -5.372 4.464 1.00 61.94 82 THR A O 1
ATOM 624 N N . ASP A 1 83 ? 1.636 -5.788 3.324 1.00 62.41 83 ASP A N 1
ATOM 625 C CA . ASP A 1 83 ? 0.677 -5.314 4.328 1.00 62.41 83 ASP A CA 1
ATOM 626 C C . ASP A 1 83 ? 0.668 -6.219 5.569 1.00 62.41 83 ASP A C 1
ATOM 628 O O . ASP A 1 83 ? 0.592 -5.750 6.710 1.00 62.41 83 ASP A O 1
ATOM 632 N N . HIS A 1 84 ? 0.806 -7.535 5.367 1.00 66.06 84 HIS A N 1
ATOM 633 C CA . HIS A 1 84 ? 0.931 -8.493 6.462 1.00 66.06 84 HIS A CA 1
ATOM 634 C C . HIS A 1 84 ? 2.217 -8.263 7.263 1.00 66.06 84 HIS A C 1
ATOM 636 O O . HIS A 1 84 ? 2.202 -8.287 8.498 1.00 66.06 84 HIS A O 1
ATOM 642 N N . GLU A 1 85 ? 3.327 -8.018 6.566 1.00 63.28 85 GLU A N 1
ATOM 643 C CA . GLU A 1 85 ? 4.625 -7.710 7.172 1.00 63.28 85 GLU A CA 1
ATOM 644 C C . GLU A 1 85 ? 4.607 -6.367 7.911 1.00 63.28 85 GLU A C 1
ATOM 646 O O . GLU A 1 85 ? 5.146 -6.254 9.019 1.00 63.28 85 GLU A O 1
ATOM 651 N N . MET A 1 86 ? 3.930 -5.358 7.352 1.00 67.19 86 MET A N 1
ATOM 652 C CA . MET A 1 86 ? 3.767 -4.050 7.988 1.00 67.19 86 MET A CA 1
ATOM 653 C C . MET A 1 86 ? 3.112 -4.185 9.366 1.00 67.19 86 MET A C 1
ATOM 655 O O . MET A 1 86 ? 3.619 -3.627 10.340 1.00 67.19 86 MET A O 1
ATOM 659 N N . ARG A 1 87 ? 2.050 -4.993 9.479 1.00 68.00 87 ARG A N 1
ATOM 660 C CA . ARG A 1 87 ? 1.350 -5.257 10.746 1.00 68.00 87 ARG A CA 1
ATOM 661 C C . ARG A 1 87 ? 2.265 -5.832 11.831 1.00 68.00 87 ARG A C 1
ATOM 663 O O . ARG A 1 87 ? 2.166 -5.464 13.001 1.00 68.00 87 ARG A O 1
ATOM 670 N N . HIS A 1 88 ? 3.162 -6.751 11.471 1.00 66.44 88 HIS A N 1
ATOM 671 C CA . HIS A 1 88 ? 4.103 -7.328 12.440 1.00 66.44 88 HIS A CA 1
ATOM 672 C C . HIS A 1 88 ? 5.138 -6.305 12.915 1.00 66.44 88 HIS A C 1
ATOM 674 O O . HIS A 1 88 ? 5.527 -6.326 14.086 1.00 66.44 88 HIS A O 1
ATOM 680 N N . ARG A 1 89 ? 5.575 -5.400 12.030 1.00 65.69 89 ARG A N 1
ATOM 681 C CA . ARG A 1 89 ? 6.581 -4.374 12.346 1.00 65.69 89 ARG A CA 1
ATOM 682 C C . ARG A 1 89 ? 6.011 -3.222 13.170 1.00 65.69 89 ARG A C 1
ATOM 684 O O . ARG A 1 89 ? 6.673 -2.794 14.111 1.00 65.69 89 ARG A O 1
ATOM 691 N N . THR A 1 90 ? 4.786 -2.771 12.899 1.00 60.97 90 THR A N 1
ATOM 692 C CA . THR A 1 90 ? 4.133 -1.696 13.675 1.00 60.97 90 THR A CA 1
ATOM 693 C C . THR A 1 90 ? 3.876 -2.098 15.122 1.00 60.97 90 THR A C 1
ATOM 695 O O . THR A 1 90 ? 4.043 -1.286 16.027 1.00 60.97 90 THR A O 1
ATOM 698 N N . SER A 1 91 ? 3.594 -3.377 15.375 1.00 59.75 91 SER A N 1
ATOM 699 C CA . SER A 1 91 ? 3.534 -3.917 16.734 1.00 59.75 91 SER A CA 1
ATOM 700 C C . SER A 1 91 ? 4.887 -3.827 17.465 1.00 59.75 91 SER A C 1
ATOM 702 O O . SER A 1 91 ? 4.921 -3.773 18.687 1.00 59.75 91 SER A O 1
ATOM 704 N N . ARG A 1 92 ? 6.038 -3.785 16.788 1.00 59.88 92 ARG A N 1
ATOM 705 C CA . ARG A 1 92 ? 7.368 -3.855 17.436 1.00 59.88 92 ARG A CA 1
ATOM 706 C C . ARG A 1 92 ? 8.130 -2.527 17.504 1.00 59.88 92 ARG A C 1
ATOM 708 O O . ARG A 1 92 ? 9.239 -2.522 18.031 1.00 59.88 92 ARG A O 1
ATOM 715 N N . TYR A 1 93 ? 7.570 -1.429 17.002 1.00 49.25 93 TYR A N 1
ATOM 716 C CA . TYR A 1 93 ? 8.280 -0.150 16.913 1.00 49.25 93 TYR A CA 1
ATOM 717 C C . TYR A 1 93 ? 8.433 0.524 18.300 1.00 49.25 93 TYR A C 1
ATOM 719 O O . TYR A 1 93 ? 7.428 0.679 19.003 1.00 49.25 93 TYR A O 1
ATOM 727 N N . PRO A 1 94 ? 9.658 0.888 18.739 1.00 47.28 94 PRO A N 1
ATOM 728 C CA . PRO A 1 94 ? 9.868 1.674 19.956 1.00 47.28 94 PRO A CA 1
ATOM 729 C C . PRO A 1 94 ? 9.479 3.147 19.739 1.00 47.28 94 PRO A C 1
ATOM 731 O O . PRO A 1 94 ? 9.476 3.620 18.606 1.00 47.28 94 PRO A O 1
ATOM 734 N N . ALA A 1 95 ? 9.111 3.827 20.832 1.00 49.91 95 ALA A N 1
ATOM 735 C CA . ALA A 1 95 ? 8.675 5.229 20.841 1.00 49.91 95 ALA A CA 1
ATOM 736 C C . ALA A 1 95 ? 9.722 6.195 20.268 1.00 49.91 95 ALA A C 1
ATOM 738 O O . ALA A 1 95 ? 10.929 5.939 20.486 1.00 49.91 95 ALA A O 1
#

Secondary structure (DSSP, 8-state):
-------HHHHHHHHHHTS-S-------GGG--PPPTT----------------TT-TT-SSS--GGGGTTS----PPTTSHHHHHHHHHTT---

Sequence (95 aa):
MIVHELEPHDAVEALRDGSCDLAITFTYNLIAGDPPPGVSRQVLSVEPILIALPADHRAATGEVDLRVLREEQWIAGSRGTTDHEMRHRTSRYPA

pLDDT: mean 82.66, std 12.08, range [47.28, 94.12]

InterPro domains:
  IPR005119 LysR, substrate-binding [PF03466] (3-84)

Mean predicted aligned error: 6.92 Å